Protein AF-A0A8T5NJ94-F1 (afdb_monomer)

Sequence (131 aa):
MTVERVNNESFRINLYLLNFALLFTHEIDSAFWKEWELFGIPGGIQVFLVLNFLLLLVALIGFRQVLLGEKYGTAFSLMLAASGVFAFSIHSYFILNGRTEFTQPASLALLVIILIVSLVQGFVALSKKYS

Structure (mmCIF, N/CA/C/O backbone):
data_AF-A0A8T5NJ94-F1
#
_entry.id   AF-A0A8T5NJ94-F1
#
loop_
_atom_site.group_PDB
_atom_site.id
_atom_site.type_symbol
_atom_site.label_atom_id
_atom_sit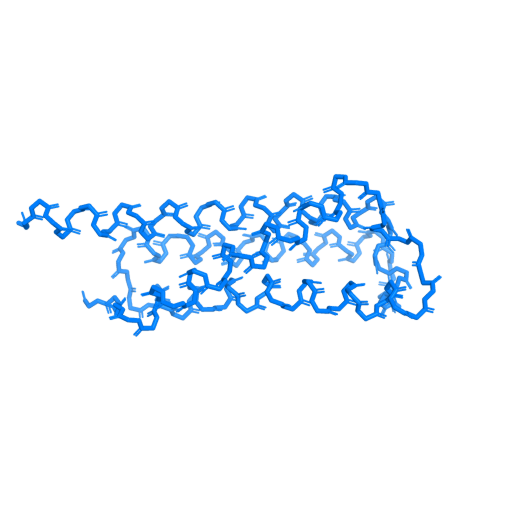e.label_alt_id
_atom_site.label_comp_id
_atom_site.label_asym_id
_atom_site.label_entity_id
_atom_site.label_seq_id
_atom_site.pdbx_PDB_ins_code
_atom_site.Cartn_x
_atom_site.Cartn_y
_atom_site.Cartn_z
_atom_site.occupancy
_atom_site.B_iso_or_equiv
_atom_site.auth_seq_id
_atom_site.auth_comp_id
_atom_site.auth_asym_id
_atom_site.auth_atom_id
_atom_site.pdbx_PDB_model_num
ATOM 1 N N . MET A 1 1 ? -19.302 7.348 24.439 1.00 61.34 1 MET A N 1
ATOM 2 C CA . MET A 1 1 ? -18.000 6.855 23.931 1.00 61.34 1 MET A CA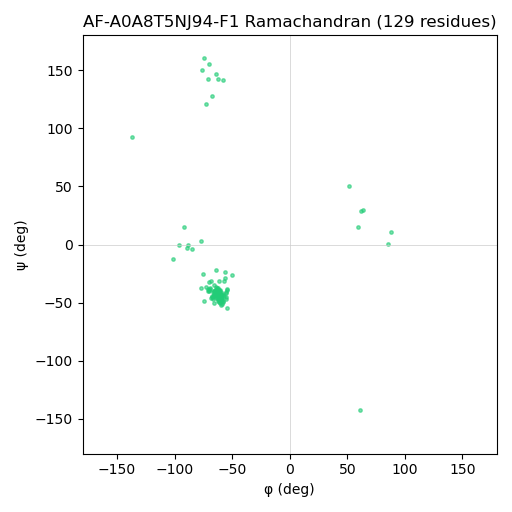 1
ATOM 3 C C . MET A 1 1 ? -16.909 7.723 24.553 1.00 61.34 1 MET A C 1
ATOM 5 O O . MET A 1 1 ? -17.141 8.920 24.654 1.00 61.34 1 MET A O 1
ATOM 9 N N . THR A 1 2 ? -15.802 7.172 25.059 1.00 81.00 2 THR A N 1
ATOM 10 C CA . THR A 1 2 ? -14.737 7.975 25.705 1.00 81.00 2 THR A CA 1
ATOM 11 C C . THR A 1 2 ? -13.885 8.697 24.653 1.00 81.00 2 THR A C 1
ATOM 13 O O . THR A 1 2 ? -13.718 8.182 23.549 1.00 81.00 2 THR A O 1
ATOM 16 N N . VAL A 1 3 ? -13.317 9.864 24.985 1.00 78.50 3 VAL A N 1
ATOM 17 C CA . VAL A 1 3 ? -12.430 10.635 24.080 1.00 78.50 3 VAL A CA 1
ATOM 18 C C . VAL A 1 3 ? -11.258 9.781 23.585 1.00 78.50 3 VAL A C 1
ATOM 20 O O . VAL A 1 3 ? -10.926 9.786 22.404 1.00 78.50 3 VAL A O 1
ATOM 23 N N . GLU A 1 4 ? -10.681 8.970 24.469 1.00 76.06 4 GLU A N 1
ATOM 24 C CA . GLU A 1 4 ? -9.600 8.045 24.130 1.00 76.06 4 GLU A CA 1
ATOM 25 C C . GLU A 1 4 ? -10.021 7.003 23.080 1.00 76.06 4 GLU A C 1
ATOM 27 O O . GLU A 1 4 ? -9.257 6.686 22.166 1.00 76.06 4 GLU A O 1
ATOM 32 N N . ARG A 1 5 ? -11.253 6.485 23.166 1.00 76.06 5 ARG A N 1
ATOM 33 C CA . ARG A 1 5 ? -11.781 5.538 22.178 1.00 76.06 5 ARG A CA 1
ATOM 34 C C . ARG A 1 5 ? -11.951 6.200 20.811 1.00 76.06 5 ARG A C 1
ATOM 36 O O . ARG A 1 5 ? -11.514 5.617 19.825 1.00 76.06 5 ARG A O 1
ATOM 43 N N . VAL A 1 6 ? -12.496 7.416 20.770 1.00 76.00 6 VAL A N 1
ATOM 44 C CA . VAL A 1 6 ? -12.654 8.192 19.527 1.00 76.00 6 VAL A CA 1
ATOM 45 C C . VAL A 1 6 ? -11.294 8.456 18.874 1.00 76.00 6 VAL A C 1
ATOM 47 O O . VAL A 1 6 ? -11.118 8.189 17.690 1.00 76.00 6 VAL A O 1
ATOM 50 N N . ASN A 1 7 ? -10.293 8.878 19.651 1.00 82.94 7 ASN A N 1
ATOM 51 C CA . ASN A 1 7 ? -8.938 9.109 19.137 1.00 82.94 7 ASN A CA 1
ATOM 52 C C . ASN A 1 7 ? -8.311 7.827 18.560 1.00 82.94 7 ASN A C 1
ATOM 54 O O . ASN A 1 7 ? -7.681 7.858 17.504 1.00 82.94 7 ASN A O 1
ATOM 58 N N . ASN A 1 8 ? -8.521 6.686 19.222 1.00 85.31 8 ASN A N 1
ATOM 59 C CA . ASN A 1 8 ? -8.033 5.383 18.766 1.00 85.31 8 ASN A CA 1
ATOM 60 C C . ASN A 1 8 ? -8.731 4.875 17.490 1.00 85.31 8 ASN A C 1
ATOM 62 O O . ASN A 1 8 ? -8.129 4.123 16.720 1.00 85.31 8 ASN A O 1
ATOM 66 N N . GLU A 1 9 ? -10.005 5.205 17.282 1.00 87.88 9 GLU A N 1
ATOM 67 C CA . GLU A 1 9 ? -10.749 4.864 16.062 1.00 87.88 9 GLU A CA 1
ATOM 68 C C . GLU A 1 9 ? -10.303 5.751 14.893 1.00 87.88 9 GLU A C 1
ATOM 70 O O . GLU A 1 9 ? -9.887 5.226 13.860 1.00 87.88 9 GLU A O 1
ATOM 75 N N . SER A 1 10 ? -10.241 7.070 15.098 1.00 92.44 10 SER A N 1
ATOM 76 C CA . SER A 1 10 ? -9.720 8.022 1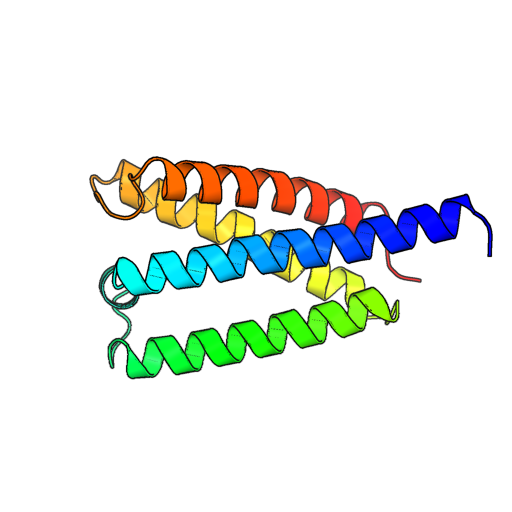4.107 1.00 92.44 10 SER A CA 1
ATOM 77 C C . SER A 1 10 ? -8.302 7.672 13.658 1.00 92.44 10 SER A C 1
ATOM 79 O O . SER A 1 10 ? -7.998 7.711 12.468 1.00 92.44 10 SER A O 1
ATOM 81 N N . PHE A 1 11 ? -7.435 7.266 14.590 1.00 95.12 11 PHE A N 1
ATOM 82 C CA . PHE A 1 11 ? -6.076 6.845 14.261 1.00 95.12 11 PHE A CA 1
ATOM 83 C C . PHE A 1 11 ? -6.047 5.627 13.327 1.00 95.12 11 PHE A C 1
ATOM 85 O O . PHE A 1 11 ? -5.314 5.633 12.343 1.00 95.12 11 PHE A O 1
ATOM 92 N N . ARG A 1 12 ? -6.871 4.603 13.586 1.00 94.56 12 ARG A N 1
ATOM 93 C CA . ARG A 1 12 ? -6.957 3.396 12.743 1.00 94.56 12 ARG A CA 1
ATOM 94 C C . ARG A 1 12 ? -7.455 3.707 11.335 1.00 94.56 12 ARG A C 1
ATOM 96 O O . ARG A 1 12 ? -6.884 3.214 10.366 1.00 94.56 12 ARG A O 1
ATOM 103 N N . ILE A 1 13 ? -8.483 4.546 11.236 1.00 97.12 13 ILE A N 1
ATOM 104 C CA . ILE A 1 13 ? -9.054 4.986 9.960 1.00 97.12 13 ILE A CA 1
ATOM 105 C C . ILE A 1 13 ? -8.004 5.745 9.145 1.00 97.12 13 ILE A C 1
ATOM 107 O O . ILE A 1 13 ? -7.764 5.411 7.985 1.00 97.12 13 ILE A O 1
ATOM 111 N N . ASN A 1 14 ? -7.335 6.719 9.764 1.00 98.00 14 ASN A N 1
ATOM 112 C CA . ASN A 1 14 ? -6.311 7.524 9.100 1.00 98.00 14 ASN A CA 1
ATOM 113 C C . ASN A 1 14 ? -5.103 6.683 8.681 1.00 98.00 14 ASN A C 1
ATOM 115 O O . ASN A 1 14 ? -4.547 6.906 7.610 1.00 98.00 14 ASN A O 1
ATOM 119 N N . LEU A 1 15 ? -4.718 5.700 9.496 1.00 98.06 15 LEU A N 1
ATOM 120 C CA . LEU A 1 15 ? -3.621 4.797 9.178 1.00 98.06 15 LEU A CA 1
ATOM 121 C C . LEU A 1 15 ? -3.948 3.915 7.967 1.00 98.06 15 LEU A C 1
ATOM 123 O O . LEU A 1 15 ? -3.124 3.814 7.062 1.00 98.06 15 LEU A O 1
ATOM 127 N N . TYR A 1 16 ? -5.164 3.358 7.911 1.00 98.56 16 TYR A N 1
ATOM 128 C CA . TYR A 1 16 ? -5.638 2.610 6.744 1.00 98.56 16 TYR A CA 1
ATOM 129 C C . TYR A 1 16 ? -5.645 3.483 5.489 1.00 98.56 16 TYR A C 1
ATOM 131 O O . TYR A 1 16 ? -5.151 3.067 4.444 1.00 98.56 16 TYR A O 1
ATOM 139 N N . LEU A 1 17 ? -6.184 4.702 5.594 1.00 98.50 17 LEU A N 1
ATOM 140 C CA . LEU A 1 17 ? -6.267 5.638 4.475 1.00 98.50 17 LEU A CA 1
ATOM 141 C C . LEU A 1 17 ? -4.876 6.028 3.955 1.00 98.50 17 LEU A C 1
ATOM 143 O O . LEU A 1 17 ? -4.659 6.028 2.746 1.00 98.50 17 LEU A O 1
ATOM 147 N N . LEU A 1 18 ? -3.932 6.312 4.858 1.00 98.81 18 LEU A N 1
ATOM 148 C CA . LEU A 1 18 ? -2.547 6.617 4.506 1.00 98.81 18 LEU A CA 1
ATOM 149 C C . LEU A 1 18 ? -1.879 5.431 3.805 1.00 98.81 18 LEU A C 1
ATOM 151 O O . LEU A 1 18 ? -1.281 5.610 2.748 1.00 98.81 18 LEU A O 1
ATOM 155 N N . ASN A 1 19 ? -1.996 4.225 4.367 1.00 98.81 19 ASN A N 1
ATOM 156 C CA . ASN A 1 19 ? -1.383 3.037 3.777 1.00 98.81 19 ASN A CA 1
ATOM 157 C C . ASN A 1 19 ? -1.968 2.728 2.394 1.00 98.81 19 ASN A C 1
ATOM 159 O O . ASN A 1 19 ? -1.239 2.443 1.450 1.00 98.81 19 ASN A O 1
ATOM 163 N N . PHE A 1 20 ? -3.288 2.855 2.259 1.00 98.75 20 PHE A N 1
ATOM 164 C CA . PHE A 1 20 ? -3.974 2.703 0.985 1.00 98.75 20 PHE A CA 1
ATOM 165 C C . PHE A 1 20 ? -3.481 3.724 -0.050 1.00 98.75 20 PHE A C 1
ATOM 167 O O . PHE A 1 20 ? -3.156 3.335 -1.168 1.00 98.75 20 PHE A O 1
ATOM 174 N N . ALA A 1 21 ? -3.357 5.003 0.317 1.00 98.81 21 ALA A N 1
ATOM 175 C CA . ALA A 1 21 ? -2.847 6.035 -0.584 1.00 98.81 21 ALA A CA 1
ATOM 176 C C . ALA A 1 21 ? -1.400 5.763 -1.030 1.00 98.81 21 ALA A C 1
ATOM 178 O O . ALA A 1 21 ? -1.074 5.951 -2.201 1.00 98.81 21 ALA A O 1
ATOM 179 N N . LEU A 1 22 ? -0.543 5.291 -0.121 1.00 98.88 22 LEU A N 1
ATOM 180 C CA . LEU A 1 22 ? 0.841 4.928 -0.431 1.00 98.88 22 LEU A CA 1
ATOM 181 C C . LEU A 1 22 ? 0.914 3.734 -1.388 1.00 98.88 22 LEU A C 1
ATOM 183 O O . LEU A 1 22 ? 1.578 3.824 -2.416 1.00 98.88 22 LEU A O 1
ATOM 187 N N . LEU A 1 23 ? 0.194 2.650 -1.087 1.00 98.75 23 LEU A N 1
ATOM 188 C CA . LEU A 1 23 ? 0.118 1.468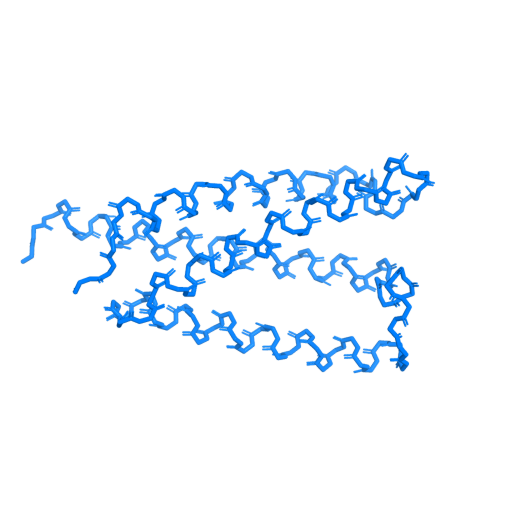 -1.949 1.00 98.75 23 LEU A CA 1
ATOM 189 C C . LEU A 1 23 ? -0.434 1.810 -3.332 1.00 98.75 23 LEU A C 1
ATOM 191 O O . LEU A 1 23 ? 0.126 1.391 -4.334 1.00 98.75 23 LEU A O 1
ATOM 195 N N . PHE A 1 24 ? -1.480 2.630 -3.409 1.00 98.31 24 PHE A N 1
ATOM 196 C CA . PHE A 1 24 ? -2.032 3.020 -4.702 1.00 98.31 24 PHE A CA 1
ATOM 197 C C . PHE A 1 24 ? -1.100 3.964 -5.478 1.00 98.31 24 PHE A C 1
ATOM 199 O O . PHE A 1 24 ? -1.020 3.889 -6.698 1.00 98.31 24 PHE A O 1
ATOM 206 N N . THR A 1 25 ? -0.338 4.816 -4.785 1.00 98.75 25 THR A N 1
ATOM 207 C CA . THR A 1 25 ? 0.743 5.594 -5.416 1.00 98.75 25 THR A CA 1
ATOM 208 C C . THR A 1 25 ? 1.830 4.672 -5.965 1.00 98.75 25 THR A C 1
ATOM 210 O O . THR A 1 25 ? 2.367 4.929 -7.040 1.00 98.75 25 THR A O 1
ATOM 213 N N . HIS A 1 26 ? 2.130 3.580 -5.263 1.00 98.56 26 HIS A N 1
ATOM 214 C CA . HIS A 1 26 ? 3.067 2.574 -5.742 1.00 98.56 26 HIS A CA 1
ATOM 215 C C . HIS A 1 26 ? 2.542 1.857 -6.987 1.00 98.56 26 HIS A C 1
ATOM 217 O O . HIS A 1 26 ? 3.304 1.741 -7.931 1.00 98.56 26 HIS A O 1
ATOM 223 N N . GLU A 1 27 ? 1.254 1.520 -7.075 1.00 98.38 27 GLU A N 1
ATOM 224 C CA . GLU A 1 27 ? 0.672 0.947 -8.302 1.00 98.38 27 GLU A CA 1
ATOM 225 C C . GLU A 1 27 ? 0.760 1.894 -9.518 1.00 98.38 27 GLU A C 1
ATOM 227 O O . GLU A 1 27 ? 0.913 1.449 -10.658 1.00 98.38 27 GLU A O 1
ATOM 232 N N . ILE A 1 28 ? 0.716 3.217 -9.296 1.00 98.38 28 ILE A N 1
ATOM 233 C CA . ILE A 1 28 ? 0.975 4.212 -1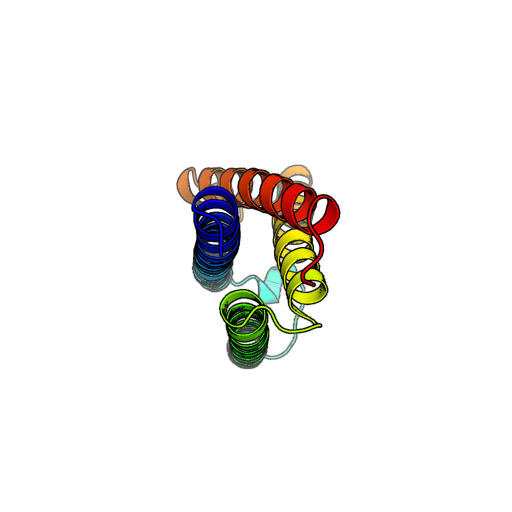0.355 1.00 98.38 28 ILE A CA 1
ATOM 234 C C . ILE A 1 28 ? 2.438 4.126 -10.825 1.00 98.38 28 ILE A C 1
ATOM 236 O O . ILE A 1 28 ? 2.698 4.143 -12.029 1.00 98.38 28 ILE A O 1
ATOM 240 N N . ASP A 1 29 ? 3.389 4.005 -9.895 1.00 98.19 29 ASP A N 1
ATOM 241 C CA . ASP A 1 29 ? 4.811 3.787 -10.202 1.00 98.19 29 ASP A CA 1
ATOM 242 C C . ASP A 1 29 ? 5.031 2.424 -10.895 1.00 98.19 29 ASP A C 1
ATOM 244 O O . ASP A 1 29 ? 5.746 2.327 -11.891 1.00 98.19 29 ASP A O 1
ATOM 248 N N . SER A 1 30 ? 4.325 1.378 -10.462 1.00 98.00 30 SER A N 1
ATOM 249 C CA . SER A 1 30 ? 4.342 0.044 -11.070 1.00 98.00 30 SER A CA 1
ATOM 250 C C . SER A 1 30 ? 3.839 0.054 -12.509 1.00 98.00 30 SER A C 1
ATOM 252 O O . SER A 1 30 ? 4.414 -0.610 -13.376 1.00 98.00 30 SER A O 1
ATOM 254 N N . ALA A 1 31 ? 2.822 0.864 -12.814 1.00 97.81 31 ALA A N 1
ATOM 255 C CA . ALA A 1 31 ? 2.374 1.061 -14.187 1.00 97.81 31 ALA A CA 1
ATOM 256 C C . ALA A 1 31 ? 3.454 1.726 -15.062 1.00 97.81 31 ALA A C 1
ATOM 258 O O . ALA A 1 31 ? 3.635 1.323 -16.214 1.00 97.81 31 ALA A O 1
ATOM 259 N N . PHE A 1 32 ? 4.194 2.707 -14.526 1.00 97.50 32 PHE A N 1
ATOM 260 C CA . PHE A 1 32 ? 5.323 3.335 -15.224 1.00 97.50 32 PHE A CA 1
ATOM 261 C C . PHE A 1 32 ? 6.443 2.325 -15.516 1.00 97.50 32 PHE A C 1
ATOM 263 O O . PHE A 1 32 ? 6.934 2.264 -16.645 1.00 97.50 32 PHE A O 1
ATOM 270 N N . TRP A 1 33 ? 6.790 1.483 -14.538 1.00 97.69 33 TRP A N 1
ATOM 271 C CA . TRP A 1 33 ? 7.799 0.424 -14.680 1.00 97.69 33 TRP A CA 1
ATOM 272 C C . TRP A 1 33 ? 7.322 -0.817 -15.434 1.00 97.69 33 TRP A C 1
ATOM 274 O O . TRP A 1 33 ? 8.089 -1.766 -15.582 1.00 97.69 33 TRP A O 1
ATOM 284 N N . LYS A 1 34 ? 6.082 -0.816 -15.936 1.00 97.62 34 LYS A N 1
ATOM 285 C CA . LYS A 1 34 ? 5.473 -1.954 -16.629 1.00 97.62 34 LYS A CA 1
ATOM 286 C C . LYS A 1 34 ? 5.584 -3.242 -15.826 1.00 97.62 34 LYS A C 1
ATOM 288 O O . LYS A 1 34 ? 6.012 -4.274 -16.331 1.00 97.62 34 LYS A O 1
ATOM 293 N N . GLU A 1 35 ? 5.191 -3.189 -14.563 1.00 97.12 35 GLU A N 1
ATOM 294 C CA . GLU A 1 35 ? 5.378 -4.281 -13.609 1.00 97.12 35 GLU A CA 1
ATOM 295 C C . GLU A 1 35 ? 4.761 -5.622 -14.061 1.00 97.12 35 GLU A C 1
ATOM 297 O O . GLU A 1 35 ? 5.244 -6.698 -13.708 1.00 97.12 35 GLU A O 1
ATOM 302 N N . TRP A 1 36 ? 3.761 -5.587 -14.947 1.00 97.44 36 TRP A N 1
ATOM 303 C CA . TRP A 1 36 ? 3.257 -6.786 -15.619 1.00 97.44 36 TRP A CA 1
ATOM 304 C C . TRP A 1 36 ? 4.340 -7.551 -16.403 1.00 97.44 36 TRP A C 1
ATOM 306 O O . TRP A 1 36 ? 4.266 -8.772 -16.484 1.00 97.44 36 TRP A O 1
ATOM 316 N N . GLU A 1 37 ? 5.356 -6.884 -16.955 1.00 96.38 37 GLU A N 1
ATOM 317 C CA . GLU A 1 37 ? 6.504 -7.523 -17.615 1.00 96.38 37 GLU A CA 1
ATOM 318 C C . GLU A 1 37 ? 7.437 -8.174 -16.584 1.00 96.38 37 GLU A C 1
ATOM 320 O O . GLU A 1 37 ? 7.929 -9.277 -16.820 1.00 96.38 37 GLU A O 1
ATOM 325 N N . LEU A 1 38 ? 7.611 -7.549 -15.412 1.00 92.75 38 LEU A N 1
ATOM 326 C CA . LEU A 1 38 ? 8.408 -8.096 -14.304 1.00 92.75 38 LEU A CA 1
ATOM 327 C C . LEU A 1 38 ? 7.800 -9.380 -13.735 1.00 92.75 38 LEU A C 1
ATOM 329 O O . LEU A 1 38 ? 8.524 -10.334 -13.451 1.00 92.75 38 LEU A O 1
ATOM 333 N N . PHE A 1 39 ? 6.474 -9.416 -13.601 1.00 92.88 39 PHE A N 1
ATOM 334 C CA . PHE A 1 39 ? 5.735 -10.581 -13.111 1.00 92.88 39 PHE A CA 1
ATOM 335 C C . PHE A 1 39 ? 5.321 -11.569 -14.210 1.00 92.88 39 PHE A C 1
ATOM 337 O O . PHE A 1 39 ? 4.742 -12.610 -13.903 1.00 92.88 39 PHE A O 1
ATOM 344 N N . GLY A 1 40 ? 5.596 -11.270 -15.483 1.00 94.62 40 GLY A N 1
ATOM 345 C CA . GLY A 1 40 ? 5.191 -12.119 -16.606 1.00 94.62 40 GLY A CA 1
ATOM 346 C C . GLY A 1 40 ? 3.670 -12.253 -16.762 1.00 94.62 40 GLY A C 1
ATOM 347 O O . GLY A 1 40 ? 3.184 -13.289 -17.217 1.00 94.62 40 GLY A O 1
ATOM 348 N N . ILE A 1 41 ? 2.908 -11.228 -16.372 1.00 95.31 41 ILE A N 1
ATOM 349 C CA . ILE A 1 41 ? 1.447 -11.205 -16.483 1.00 95.31 41 ILE A CA 1
ATOM 350 C C . ILE A 1 41 ? 1.068 -11.026 -17.966 1.00 95.31 41 ILE A C 1
ATOM 352 O O . ILE A 1 41 ? 1.443 -10.023 -18.586 1.00 95.31 41 ILE A O 1
ATOM 356 N N . PRO A 1 42 ? 0.312 -11.964 -18.570 1.00 95.69 42 PRO A N 1
ATOM 357 C CA . PRO A 1 42 ? -0.086 -11.858 -19.969 1.00 95.69 42 PRO A CA 1
ATOM 358 C C . PRO A 1 42 ? -1.116 -10.739 -20.175 1.00 95.69 42 PRO A C 1
ATOM 360 O O . PRO A 1 42 ? -1.869 -10.386 -19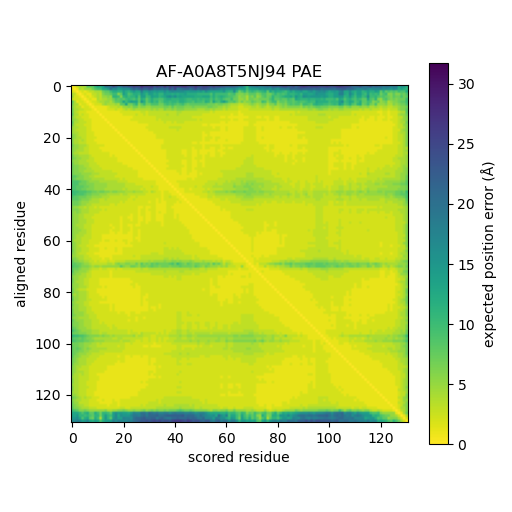.272 1.00 95.69 42 PRO A O 1
ATOM 363 N N . GLY A 1 43 ? -1.187 -10.201 -21.395 1.00 96.31 43 GLY A N 1
ATOM 364 C CA . GLY A 1 43 ? -2.169 -9.170 -21.763 1.00 96.31 43 GLY A CA 1
ATOM 365 C C . GLY A 1 43 ? -1.753 -7.728 -21.444 1.00 96.31 43 GLY A C 1
ATOM 366 O O . GLY A 1 43 ? -2.493 -6.797 -21.767 1.00 96.31 43 GLY A O 1
ATOM 367 N N . GLY A 1 44 ? -0.561 -7.530 -20.873 1.00 96.69 44 GLY A N 1
ATOM 368 C CA . GLY A 1 44 ? 0.052 -6.216 -20.696 1.00 96.69 44 GLY A CA 1
ATOM 369 C C . GLY A 1 44 ? -0.778 -5.269 -19.828 1.00 96.69 44 GLY A C 1
ATOM 370 O O . GLY A 1 44 ? -1.444 -5.688 -18.879 1.00 96.69 44 GLY A O 1
ATOM 371 N N . ILE A 1 45 ? -0.788 -3.986 -20.201 1.00 97.00 45 ILE A N 1
ATOM 372 C CA . ILE A 1 45 ? -1.511 -2.938 -19.468 1.00 97.00 45 ILE A CA 1
ATOM 373 C C . ILE A 1 45 ? -3.014 -3.228 -19.305 1.00 97.00 45 ILE A C 1
ATOM 375 O O . ILE A 1 45 ? -3.597 -2.833 -18.304 1.00 97.00 45 ILE A O 1
ATOM 379 N N . GLN A 1 46 ? -3.649 -3.958 -20.229 1.00 97.88 46 GLN A N 1
ATOM 380 C CA . GLN A 1 46 ? -5.095 -4.211 -20.167 1.00 97.88 46 GLN A CA 1
ATOM 381 C C . GLN A 1 46 ? -5.472 -5.093 -18.976 1.00 97.88 46 GLN A C 1
ATOM 383 O O . GLN A 1 46 ? -6.396 -4.776 -18.229 1.00 97.88 46 GLN A O 1
ATOM 388 N N . VAL A 1 47 ? -4.732 -6.185 -18.773 1.00 97.75 47 VAL A N 1
ATOM 389 C CA . VAL A 1 47 ? -4.934 -7.064 -17.614 1.00 97.75 47 VAL A CA 1
ATOM 390 C C . VAL A 1 47 ? -4.472 -6.364 -16.340 1.00 97.75 47 VAL A C 1
ATOM 392 O O . VAL A 1 47 ? -5.173 -6.427 -15.333 1.00 97.75 47 VAL A O 1
ATOM 395 N N . PHE A 1 48 ? -3.354 -5.632 -16.398 1.00 97.69 48 PHE A N 1
ATOM 396 C CA . PHE A 1 48 ? -2.847 -4.870 -15.257 1.00 97.69 48 PHE A CA 1
ATOM 397 C C . PHE A 1 48 ? -3.872 -3.850 -14.738 1.00 97.69 48 PHE A C 1
ATOM 399 O O . PHE A 1 48 ? -4.106 -3.791 -13.535 1.00 97.69 48 PHE A O 1
ATOM 406 N N . LEU A 1 49 ? -4.556 -3.119 -15.629 1.00 98.19 49 LEU A N 1
ATOM 407 C CA . LEU A 1 49 ? -5.625 -2.179 -15.272 1.00 98.19 49 LEU A CA 1
ATOM 408 C C . LEU A 1 49 ? -6.807 -2.865 -14.584 1.00 98.19 49 LEU A C 1
ATOM 410 O O . LEU A 1 49 ? -7.306 -2.358 -13.582 1.00 98.19 49 LEU A O 1
ATOM 414 N N . VAL A 1 50 ? -7.257 -4.014 -15.099 1.00 98.44 50 VAL A N 1
ATOM 415 C CA . VAL A 1 50 ? -8.365 -4.766 -14.487 1.00 98.44 50 VAL A CA 1
ATOM 416 C C . VAL A 1 50 ? -7.975 -5.251 -13.092 1.00 98.44 50 VAL A C 1
ATOM 418 O O . VAL A 1 50 ? -8.749 -5.074 -12.153 1.00 98.44 50 VAL A O 1
ATOM 421 N N . LEU A 1 51 ? -6.774 -5.815 -12.933 1.00 97.81 51 LEU A N 1
ATOM 422 C CA . LEU A 1 51 ? -6.271 -6.257 -11.630 1.00 97.81 51 LEU A CA 1
ATOM 423 C C . LEU A 1 51 ? -6.185 -5.088 -10.644 1.00 97.81 51 LEU A C 1
ATOM 425 O O . LEU A 1 51 ? -6.714 -5.187 -9.539 1.00 97.81 51 LEU A O 1
ATOM 429 N N . ASN A 1 52 ? -5.613 -3.961 -11.067 1.00 98.00 52 ASN A N 1
ATOM 430 C CA . ASN A 1 52 ? -5.499 -2.766 -10.239 1.00 98.00 52 ASN A CA 1
ATOM 431 C C . ASN A 1 52 ? -6.857 -2.175 -9.847 1.00 98.00 52 ASN A C 1
ATOM 433 O O . ASN A 1 52 ? -7.061 -1.776 -8.701 1.00 98.00 52 ASN A O 1
ATOM 437 N N . PHE A 1 53 ? -7.828 -2.184 -10.759 1.00 98.44 53 PHE A N 1
ATOM 438 C CA . PHE A 1 53 ? -9.194 -1.776 -10.449 1.00 98.44 53 PHE A CA 1
ATOM 439 C C . PHE A 1 53 ? -9.849 -2.692 -9.403 1.00 98.44 53 PHE A C 1
ATOM 441 O O . PHE A 1 53 ? -10.507 -2.210 -8.479 1.00 98.44 53 PHE A O 1
ATOM 448 N N . LEU A 1 54 ? -9.645 -4.009 -9.496 1.00 98.38 54 LEU A N 1
ATOM 449 C CA . LEU A 1 54 ? -10.147 -4.953 -8.496 1.00 98.38 54 LEU A CA 1
ATOM 450 C C . LEU A 1 54 ? -9.465 -4.760 -7.134 1.00 98.38 54 LEU A C 1
ATOM 452 O O . LEU A 1 54 ? -10.153 -4.746 -6.113 1.00 98.38 54 LEU A O 1
ATOM 456 N N . LEU A 1 55 ? -8.144 -4.554 -7.106 1.00 97.88 55 LEU A N 1
ATOM 457 C CA . LEU A 1 55 ? -7.397 -4.240 -5.882 1.00 97.88 55 LEU A CA 1
ATOM 458 C C . LEU A 1 55 ? -7.904 -2.945 -5.235 1.00 97.88 55 LEU A C 1
ATOM 460 O O . LEU A 1 55 ? -8.151 -2.919 -4.027 1.00 97.88 55 LEU A O 1
ATOM 464 N N . LEU A 1 56 ? -8.149 -1.908 -6.040 1.00 98.06 56 LEU A N 1
ATOM 465 C CA . LEU A 1 56 ? -8.742 -0.646 -5.601 1.00 98.06 56 LEU A CA 1
ATOM 466 C C . LEU A 1 56 ? -10.114 -0.864 -4.948 1.00 98.06 56 LEU A C 1
ATOM 468 O O . LEU A 1 56 ? -10.355 -0.380 -3.841 1.00 98.06 56 LE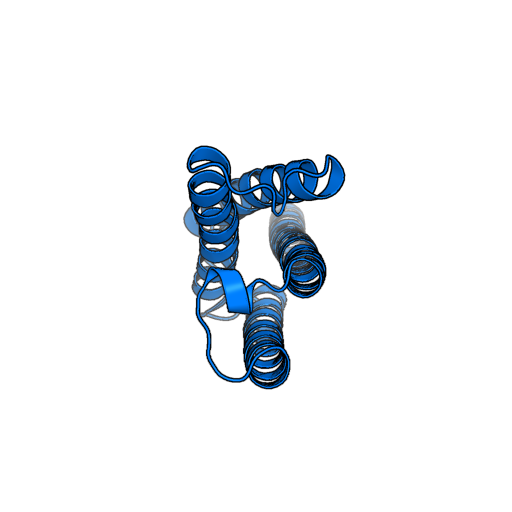U A O 1
ATOM 472 N N . LEU A 1 57 ? -11.007 -1.621 -5.593 1.00 98.38 57 LEU A N 1
ATOM 473 C CA . LEU A 1 57 ? -12.323 -1.937 -5.031 1.00 98.38 57 LEU A CA 1
ATOM 474 C C . LEU A 1 57 ? -12.214 -2.685 -3.699 1.00 98.38 57 LEU A C 1
ATOM 476 O O . LEU A 1 57 ? -12.887 -2.323 -2.734 1.00 98.38 57 LEU A O 1
ATOM 480 N N . VAL A 1 58 ? -11.354 -3.702 -3.623 1.00 98.31 58 VAL A N 1
ATOM 481 C CA . VAL A 1 58 ? -11.127 -4.478 -2.397 1.00 98.31 58 VAL A CA 1
ATOM 482 C C . VAL A 1 58 ? -10.605 -3.581 -1.270 1.00 98.31 58 VAL A C 1
ATOM 484 O O . VAL A 1 58 ? -11.104 -3.658 -0.143 1.00 98.31 58 VAL A O 1
ATOM 487 N N . ALA A 1 59 ? -9.654 -2.691 -1.561 1.00 98.19 59 ALA A N 1
ATOM 488 C CA . ALA A 1 59 ? -9.109 -1.758 -0.582 1.00 98.19 59 ALA A CA 1
ATOM 489 C C . ALA A 1 59 ? -10.166 -0.759 -0.081 1.00 98.19 59 ALA A C 1
ATOM 491 O O . ALA A 1 59 ? -10.234 -0.511 1.126 1.00 98.19 59 ALA A O 1
ATOM 492 N N . LEU A 1 60 ? -11.029 -0.243 -0.966 1.00 98.50 60 LEU A N 1
ATOM 493 C CA . LEU A 1 60 ? -12.126 0.669 -0.614 1.00 98.50 60 LEU A CA 1
ATOM 494 C C . LEU A 1 60 ? -13.235 -0.019 0.193 1.00 98.50 60 LEU A C 1
ATOM 496 O O . LEU A 1 60 ? -13.761 0.569 1.140 1.00 98.50 60 LEU A O 1
ATOM 500 N N . ILE A 1 61 ? -13.562 -1.276 -0.122 1.00 98.44 61 ILE A N 1
ATOM 501 C CA . ILE A 1 61 ? -14.457 -2.090 0.711 1.00 98.44 61 ILE A CA 1
ATOM 502 C C . ILE A 1 61 ? -13.852 -2.231 2.107 1.00 98.44 61 ILE A C 1
ATOM 504 O O . ILE A 1 61 ? -14.532 -1.976 3.098 1.00 98.44 61 ILE A O 1
ATOM 508 N N . GLY A 1 62 ? -12.561 -2.554 2.202 1.00 97.75 62 GLY A N 1
ATOM 509 C CA . GLY A 1 62 ? -11.869 -2.632 3.484 1.00 97.75 62 GLY A CA 1
ATOM 510 C C . GLY A 1 62 ? -11.856 -1.316 4.256 1.00 97.75 62 GLY A C 1
ATOM 511 O O . GLY A 1 62 ? -12.104 -1.321 5.462 1.00 97.75 62 GLY A O 1
ATOM 512 N N . PHE A 1 63 ? -11.675 -0.186 3.567 1.00 98.19 63 PHE A N 1
ATOM 513 C CA . PHE A 1 63 ? -11.782 1.139 4.172 1.00 98.19 63 PHE A CA 1
ATOM 514 C C . PHE A 1 63 ? -13.167 1.358 4.784 1.00 98.19 63 PHE A C 1
ATOM 516 O O . PHE A 1 63 ? -13.262 1.755 5.943 1.00 98.19 63 PHE A O 1
ATOM 523 N N . ARG A 1 64 ? -14.243 1.021 4.058 1.00 97.94 64 ARG A N 1
ATOM 524 C CA . ARG A 1 64 ? -15.614 1.066 4.590 1.00 97.94 64 ARG A CA 1
ATOM 525 C C . ARG A 1 64 ? -15.759 0.193 5.842 1.00 97.94 64 ARG A C 1
ATOM 527 O O . ARG A 1 64 ? -16.350 0.650 6.818 1.00 97.94 64 ARG A O 1
ATOM 534 N N . GLN A 1 65 ? -15.208 -1.025 5.845 1.00 97.06 65 GLN A N 1
ATOM 535 C CA . GLN A 1 65 ? -15.259 -1.906 7.021 1.00 97.06 65 GLN A CA 1
ATOM 536 C C . GLN A 1 65 ? -14.570 -1.279 8.240 1.00 97.06 65 GLN A C 1
ATOM 538 O O . GLN A 1 65 ? -15.092 -1.370 9.348 1.00 97.06 65 GLN A O 1
ATOM 543 N N . VAL A 1 66 ? -13.407 -0.653 8.041 1.00 95.88 66 VAL A N 1
ATOM 544 C CA . VAL A 1 66 ? -12.645 0.025 9.101 1.00 95.88 66 VAL A CA 1
ATOM 545 C C . VAL A 1 66 ? -13.378 1.268 9.602 1.00 95.88 66 VAL A C 1
ATOM 547 O O . VAL A 1 66 ? -13.515 1.447 10.810 1.00 95.88 66 VAL A O 1
ATOM 550 N N . LEU A 1 67 ? -13.891 2.089 8.685 1.00 95.75 67 LEU A N 1
ATOM 551 C CA . LEU A 1 67 ? -14.614 3.326 8.979 1.00 95.75 67 LEU A CA 1
ATOM 552 C C . LEU A 1 67 ? -15.882 3.080 9.802 1.00 95.75 67 LEU A C 1
ATOM 554 O O . LEU A 1 67 ? -16.172 3.832 10.727 1.00 95.75 67 LEU A O 1
ATOM 558 N N . LEU A 1 68 ? -16.630 2.026 9.473 1.00 94.44 68 LEU A N 1
ATOM 559 C CA . LEU A 1 68 ? -17.877 1.673 10.153 1.00 94.44 68 LEU A CA 1
ATOM 560 C C . LEU A 1 68 ? -17.669 0.761 11.372 1.00 94.44 68 LEU A C 1
ATOM 562 O O . LEU A 1 68 ? -18.642 0.381 12.018 1.00 94.44 68 LEU A O 1
ATOM 566 N N . GLY A 1 69 ? -16.422 0.386 11.680 1.00 90.88 69 GLY A N 1
ATOM 567 C CA . GLY A 1 69 ? -16.110 -0.536 12.774 1.00 90.88 69 GLY A CA 1
ATOM 568 C C . GLY A 1 69 ? -16.718 -1.932 12.593 1.00 90.88 69 GLY A C 1
ATOM 569 O O . GLY A 1 69 ? -17.035 -2.599 13.571 1.00 90.88 69 GLY A O 1
ATOM 570 N N . GLU A 1 70 ? -16.916 -2.383 11.352 1.00 91.06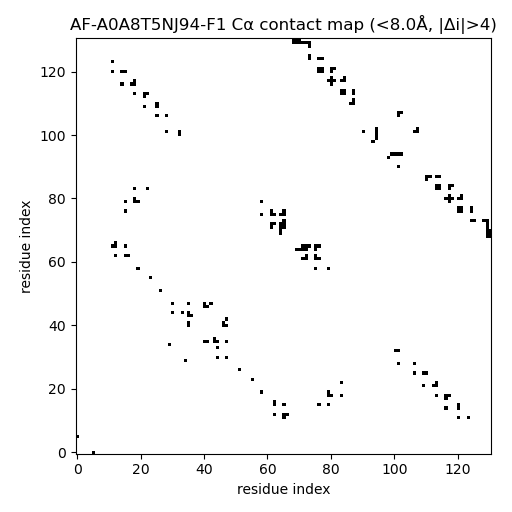 70 GLU A N 1
ATOM 571 C CA . GLU A 1 70 ? -17.576 -3.655 11.062 1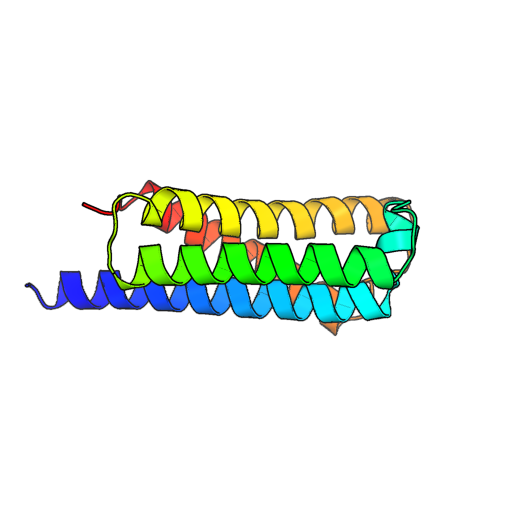.00 91.06 70 GLU A CA 1
ATOM 572 C C . GLU A 1 70 ? -16.669 -4.866 11.357 1.00 91.06 70 GLU A C 1
ATOM 574 O O . GLU A 1 70 ? -15.438 -4.785 11.357 1.00 91.06 70 GLU A O 1
ATOM 579 N N . LYS A 1 71 ? -17.286 -6.046 11.516 1.00 89.12 71 LYS A N 1
ATOM 580 C CA . LYS A 1 71 ? -16.634 -7.311 11.920 1.00 89.12 71 LYS A CA 1
ATOM 581 C C . LYS A 1 71 ? -15.379 -7.705 11.124 1.00 89.12 71 LYS A C 1
ATOM 583 O O . LYS A 1 71 ? -14.530 -8.430 11.636 1.00 89.12 71 LYS A O 1
ATOM 588 N N . TYR A 1 72 ? -15.261 -7.257 9.872 1.00 93.94 72 TYR A N 1
ATOM 589 C CA . TYR A 1 72 ? -14.127 -7.571 8.997 1.00 93.94 72 TYR A CA 1
ATOM 590 C C . TYR A 1 72 ? -13.033 -6.492 8.969 1.00 93.94 72 TYR A C 1
ATOM 592 O O . TYR A 1 72 ? -12.017 -6.699 8.311 1.00 93.94 72 TYR A O 1
ATOM 600 N N . GLY A 1 73 ? -13.172 -5.379 9.700 1.00 95.25 73 GLY A N 1
ATOM 601 C CA . GLY A 1 73 ? -12.193 -4.284 9.693 1.00 95.25 73 GLY A CA 1
ATOM 602 C C . GLY A 1 73 ? -10.765 -4.738 10.023 1.00 95.25 73 GLY A C 1
ATOM 603 O O . GLY A 1 73 ? -9.815 -4.291 9.379 1.00 95.25 73 GLY A O 1
ATOM 604 N N . THR A 1 74 ? -10.594 -5.683 10.965 1.00 95.06 74 THR A N 1
ATOM 605 C CA . THR A 1 74 ? -9.262 -6.209 11.340 1.00 95.06 74 THR A CA 1
ATOM 606 C C . THR A 1 74 ? -8.681 -6.999 10.179 1.00 95.06 74 THR A C 1
ATOM 608 O O . THR A 1 74 ? -7.522 -6.799 9.839 1.00 95.06 74 THR A O 1
ATOM 611 N N . ALA A 1 75 ? -9.483 -7.864 9.554 1.00 96.38 75 ALA A N 1
ATOM 612 C CA . ALA A 1 75 ? -9.031 -8.692 8.442 1.00 96.38 75 ALA A CA 1
ATOM 613 C C . ALA A 1 75 ? -8.566 -7.827 7.264 1.00 96.38 75 ALA A C 1
ATOM 615 O O . ALA A 1 75 ? -7.469 -8.033 6.757 1.00 96.38 75 ALA A O 1
ATOM 616 N N . PHE A 1 76 ? -9.339 -6.803 6.894 1.00 98.00 76 PHE A N 1
ATOM 617 C CA . PHE A 1 76 ? -8.942 -5.869 5.839 1.00 98.00 76 PHE A CA 1
ATOM 618 C C . PHE A 1 76 ? -7.719 -5.029 6.220 1.00 98.00 76 PHE A C 1
ATOM 620 O O . PHE A 1 76 ? -6.833 -4.839 5.392 1.00 98.00 76 PHE A O 1
ATOM 627 N N . SER A 1 77 ? -7.622 -4.573 7.475 1.00 97.75 77 SER A N 1
ATOM 628 C CA . SER A 1 77 ? -6.435 -3.849 7.958 1.00 97.75 77 SER A CA 1
ATOM 629 C C . SER A 1 77 ? -5.172 -4.715 7.876 1.00 97.75 77 SER A C 1
ATOM 631 O O . SER A 1 77 ? -4.120 -4.229 7.466 1.00 97.75 77 SER A O 1
ATOM 633 N N . LEU A 1 78 ? -5.266 -6.000 8.228 1.00 98.19 78 LEU A N 1
ATOM 634 C CA . LEU A 1 78 ? -4.152 -6.943 8.118 1.00 98.19 78 LEU A CA 1
ATOM 635 C C . LEU A 1 78 ? -3.820 -7.276 6.666 1.00 98.19 78 LEU A C 1
ATOM 637 O O . LEU A 1 78 ? -2.647 -7.342 6.326 1.00 98.19 78 LEU A O 1
ATOM 641 N N . MET A 1 79 ? -4.829 -7.446 5.812 1.00 98.44 79 MET A N 1
ATOM 642 C CA . MET A 1 79 ? -4.630 -7.711 4.390 1.00 98.44 79 MET A CA 1
ATOM 643 C C . MET A 1 79 ? -3.891 -6.555 3.708 1.00 98.44 79 MET A C 1
ATOM 645 O O . MET A 1 79 ? -2.890 -6.793 3.046 1.00 98.44 79 MET A O 1
ATOM 649 N N . LEU A 1 80 ? -4.313 -5.306 3.936 1.00 98.62 80 LEU A N 1
ATOM 650 C CA . LEU A 1 80 ? -3.645 -4.135 3.362 1.00 98.62 80 LEU A CA 1
ATOM 651 C C . LEU A 1 80 ? -2.212 -3.965 3.905 1.00 98.62 80 LEU A C 1
ATOM 653 O O . LEU A 1 80 ? -1.297 -3.649 3.152 1.00 98.62 80 LEU A O 1
ATOM 657 N N . ALA A 1 81 ? -1.994 -4.231 5.198 1.00 98.69 81 ALA A N 1
ATOM 658 C CA . ALA A 1 81 ? -0.651 -4.241 5.780 1.00 98.69 81 ALA A CA 1
ATOM 659 C C . ALA A 1 81 ? 0.234 -5.341 5.163 1.00 98.69 81 ALA A C 1
ATOM 661 O O . ALA A 1 81 ? 1.395 -5.101 4.841 1.00 98.69 81 ALA A O 1
ATOM 662 N N . ALA A 1 82 ? -0.314 -6.540 4.955 1.00 98.75 82 ALA A N 1
ATOM 663 C CA . ALA A 1 82 ? 0.398 -7.633 4.306 1.00 98.75 82 ALA A CA 1
ATOM 664 C C . ALA A 1 82 ? 0.777 -7.283 2.860 1.00 98.75 82 ALA A C 1
ATOM 666 O O . ALA A 1 82 ? 1.900 -7.575 2.458 1.00 98.75 82 ALA A O 1
ATOM 667 N N . SER A 1 83 ? -0.098 -6.600 2.112 1.00 98.62 83 SER A N 1
ATOM 668 C CA . SER A 1 83 ? 0.210 -6.108 0.764 1.00 98.62 83 SER A CA 1
ATOM 669 C C . SER A 1 83 ? 1.409 -5.158 0.746 1.00 98.62 83 SER A C 1
ATOM 671 O O . SER A 1 83 ? 2.267 -5.290 -0.119 1.00 98.62 83 SER A O 1
ATOM 673 N N . GLY A 1 84 ? 1.527 -4.243 1.714 1.00 98.69 84 GLY A N 1
ATOM 674 C CA . GLY A 1 84 ? 2.681 -3.340 1.784 1.00 98.69 84 GLY A CA 1
ATOM 675 C C . GLY A 1 84 ? 3.988 -4.032 2.160 1.00 98.69 84 GLY A C 1
ATOM 676 O O . GLY A 1 84 ? 5.030 -3.742 1.571 1.00 98.69 84 GLY A O 1
ATOM 677 N N . VAL A 1 85 ? 3.943 -5.007 3.072 1.00 98.88 85 VAL A N 1
ATOM 678 C CA . VAL A 1 85 ? 5.110 -5.862 3.351 1.00 98.88 85 VAL A CA 1
ATOM 679 C C . VAL A 1 85 ? 5.498 -6.666 2.106 1.00 98.88 85 VAL A C 1
ATOM 681 O O . VAL A 1 85 ? 6.684 -6.765 1.787 1.00 98.88 85 VAL A O 1
ATOM 684 N N . PHE A 1 86 ? 4.514 -7.213 1.388 1.00 98.56 86 PHE A N 1
ATOM 685 C CA . PHE A 1 86 ? 4.728 -7.947 0.144 1.00 98.56 86 PHE A CA 1
ATOM 686 C C . PHE A 1 86 ? 5.386 -7.072 -0.931 1.00 98.56 86 PHE A C 1
ATOM 688 O O . PHE A 1 86 ? 6.429 -7.470 -1.443 1.00 98.56 86 PHE A O 1
ATOM 695 N N . ALA A 1 87 ? 4.851 -5.874 -1.196 1.00 98.25 87 ALA A N 1
ATOM 696 C CA . ALA A 1 87 ? 5.406 -4.917 -2.155 1.00 98.25 87 ALA A CA 1
ATOM 697 C C . ALA A 1 87 ? 6.879 -4.607 -1.844 1.00 98.25 87 ALA A C 1
ATOM 699 O O . ALA A 1 87 ? 7.766 -4.850 -2.661 1.00 98.25 87 ALA A O 1
ATOM 700 N N . PHE A 1 88 ? 7.187 -4.185 -0.613 1.00 98.69 88 PHE A N 1
ATOM 701 C CA . PHE A 1 88 ? 8.577 -3.944 -0.218 1.00 98.69 88 PHE A CA 1
ATOM 702 C C . PHE A 1 88 ? 9.474 -5.173 -0.440 1.00 98.69 88 PHE A C 1
ATOM 704 O O . PHE A 1 88 ? 10.579 -5.050 -0.973 1.00 98.69 88 PHE A O 1
ATOM 711 N N . SER A 1 89 ? 9.007 -6.360 -0.046 1.00 98.56 89 SER A N 1
ATOM 712 C CA . SER A 1 89 ? 9.805 -7.588 -0.113 1.00 98.56 89 SER A CA 1
ATOM 713 C C . SER A 1 89 ? 10.107 -8.001 -1.551 1.00 98.56 89 SER A C 1
ATOM 715 O O . SER A 1 89 ? 11.250 -8.333 -1.864 1.00 98.56 89 SER A O 1
ATOM 717 N N . ILE A 1 90 ? 9.105 -7.967 -2.434 1.00 97.75 90 ILE A N 1
ATOM 718 C CA . ILE A 1 90 ? 9.267 -8.427 -3.813 1.00 97.75 90 ILE A CA 1
ATOM 719 C C . ILE A 1 90 ? 10.134 -7.462 -4.627 1.00 97.75 90 ILE A C 1
ATOM 721 O O . ILE A 1 90 ? 11.019 -7.905 -5.359 1.00 97.75 90 ILE A O 1
ATOM 725 N N . HIS A 1 91 ? 9.987 -6.150 -4.422 1.00 97.69 91 HIS A N 1
ATOM 726 C CA . HIS A 1 91 ? 10.847 -5.166 -5.080 1.00 97.69 91 HIS A CA 1
ATOM 727 C C . HIS A 1 91 ? 12.272 -5.197 -4.542 1.00 97.69 91 HIS A C 1
ATOM 729 O O . HIS A 1 91 ? 13.215 -5.146 -5.327 1.00 97.69 91 HIS A O 1
ATOM 735 N N . SER A 1 92 ? 12.451 -5.384 -3.231 1.00 97.81 92 SER A N 1
ATOM 736 C CA . SER A 1 92 ? 13.781 -5.615 -2.661 1.00 97.81 92 SER A CA 1
ATOM 737 C C . SER A 1 92 ? 14.437 -6.851 -3.275 1.00 97.81 92 SER A C 1
ATOM 739 O O . SER A 1 92 ? 15.601 -6.793 -3.661 1.00 97.81 92 SER A O 1
ATOM 741 N N . TYR A 1 93 ? 13.691 -7.950 -3.435 1.00 97.56 93 TYR A N 1
ATOM 742 C CA . TYR A 1 93 ? 14.189 -9.145 -4.113 1.00 97.56 93 TYR A CA 1
ATOM 743 C C . TYR A 1 93 ? 14.632 -8.838 -5.550 1.00 97.56 93 TYR A C 1
ATOM 745 O O . TYR A 1 93 ? 15.750 -9.191 -5.921 1.00 97.56 93 TYR A O 1
ATOM 753 N N . PHE A 1 94 ? 13.818 -8.148 -6.351 1.00 96.12 94 PHE A N 1
ATOM 754 C CA . PHE A 1 94 ? 14.194 -7.802 -7.724 1.00 96.12 94 PHE A CA 1
ATOM 755 C C . PHE A 1 94 ? 15.433 -6.902 -7.791 1.00 96.12 94 PHE A C 1
ATOM 757 O O . PHE A 1 94 ? 16.364 -7.214 -8.536 1.00 96.12 94 PHE A O 1
ATOM 764 N N . ILE A 1 95 ? 15.486 -5.844 -6.980 1.00 96.56 95 ILE A N 1
ATOM 765 C CA . ILE A 1 95 ? 16.616 -4.904 -6.932 1.00 96.56 95 ILE A CA 1
ATOM 766 C C . ILE A 1 95 ? 17.908 -5.628 -6.533 1.00 96.56 95 ILE A C 1
ATOM 768 O O . ILE A 1 95 ? 18.941 -5.466 -7.183 1.00 96.56 95 ILE A O 1
ATOM 772 N N . LEU A 1 96 ? 17.853 -6.491 -5.513 1.00 97.19 96 LEU A N 1
ATOM 773 C CA . LEU A 1 96 ? 19.007 -7.285 -5.074 1.00 97.19 96 LEU A CA 1
ATOM 774 C C . LEU A 1 96 ? 19.490 -8.285 -6.138 1.00 97.19 96 LEU A C 1
ATOM 776 O O . LEU A 1 96 ? 20.653 -8.677 -6.115 1.00 97.19 96 LEU A O 1
ATOM 780 N N . ASN A 1 97 ? 18.632 -8.665 -7.089 1.00 96.81 97 ASN A N 1
ATOM 781 C CA . ASN A 1 97 ? 18.984 -9.495 -8.245 1.00 96.81 97 ASN A CA 1
ATOM 782 C C . ASN A 1 97 ? 19.394 -8.670 -9.484 1.00 96.81 97 ASN A C 1
ATOM 784 O O . ASN A 1 97 ? 19.465 -9.206 -10.590 1.00 96.81 97 ASN A O 1
ATOM 788 N N . GLY A 1 98 ? 19.684 -7.374 -9.319 1.00 95.62 98 GLY A N 1
ATOM 789 C CA . GLY A 1 98 ? 20.238 -6.515 -10.368 1.00 95.62 98 GLY A CA 1
ATOM 790 C C . GLY A 1 98 ? 19.204 -5.839 -11.269 1.00 95.62 98 GLY A C 1
ATOM 791 O O . GLY A 1 98 ? 19.580 -5.265 -12.291 1.00 95.62 98 GLY A O 1
ATOM 792 N N . ARG A 1 99 ? 17.914 -5.889 -10.913 1.00 94.75 99 ARG A N 1
ATOM 793 C CA . ARG A 1 99 ? 16.870 -5.094 -11.576 1.00 94.75 99 ARG A CA 1
ATOM 794 C C . ARG A 1 99 ? 17.026 -3.616 -11.223 1.00 94.75 99 ARG A C 1
ATOM 796 O O . ARG A 1 99 ? 17.385 -3.269 -10.099 1.00 94.75 99 ARG A O 1
ATOM 803 N N . THR A 1 100 ? 16.773 -2.748 -12.195 1.00 95.62 100 THR A N 1
ATOM 804 C CA . THR A 1 100 ? 16.927 -1.288 -12.053 1.00 95.62 100 THR A CA 1
ATOM 805 C C . THR A 1 100 ? 15.594 -0.576 -11.838 1.00 95.62 100 THR A C 1
ATOM 807 O O . THR A 1 100 ? 15.561 0.602 -11.484 1.00 95.62 100 THR A O 1
ATOM 810 N N . GLU A 1 101 ? 14.491 -1.280 -12.049 1.00 96.81 101 GLU A N 1
ATOM 811 C CA . GLU A 1 101 ? 13.133 -0.841 -11.774 1.00 96.81 101 GLU A CA 1
ATOM 812 C C . GLU A 1 101 ? 12.991 -0.478 -10.286 1.00 96.81 101 GLU A C 1
ATOM 814 O O . GLU A 1 101 ? 13.580 -1.123 -9.418 1.00 96.81 101 GLU A O 1
ATOM 819 N N . PHE A 1 102 ? 12.236 0.584 -9.988 1.00 96.69 102 PHE A N 1
ATOM 820 C CA . PHE A 1 102 ? 12.022 1.107 -8.628 1.00 96.69 102 PHE A CA 1
ATOM 821 C C . PHE A 1 102 ? 13.284 1.558 -7.862 1.00 96.69 102 PHE A C 1
ATOM 823 O O . PHE A 1 102 ? 13.219 1.792 -6.657 1.00 96.69 102 PHE A O 1
ATOM 830 N N . THR A 1 103 ? 14.427 1.747 -8.531 1.00 97.31 103 THR A N 1
ATOM 831 C CA . THR A 1 103 ? 15.659 2.265 -7.889 1.00 97.31 103 THR A CA 1
ATOM 832 C C . THR A 1 103 ? 15.725 3.793 -7.809 1.00 97.31 103 THR A C 1
ATOM 834 O O . THR A 1 103 ? 16.652 4.347 -7.217 1.00 97.31 103 THR A O 1
ATOM 837 N N . GLN A 1 104 ? 14.743 4.498 -8.381 1.00 97.69 104 GLN A N 1
ATOM 838 C CA . GLN A 1 104 ? 14.673 5.955 -8.291 1.00 97.69 104 GLN A CA 1
ATOM 839 C C . GLN A 1 104 ? 14.462 6.395 -6.833 1.00 97.69 104 GLN A C 1
ATOM 841 O O . GLN A 1 104 ? 13.746 5.716 -6.092 1.00 97.69 104 GLN A O 1
ATOM 846 N N . PRO A 1 105 ? 15.015 7.549 -6.406 1.00 98.06 105 PRO A N 1
ATOM 847 C CA . PRO A 1 105 ? 14.929 7.982 -5.010 1.00 98.06 105 PRO A CA 1
ATOM 848 C C . PRO A 1 105 ? 13.495 8.050 -4.469 1.00 98.06 105 PRO A C 1
ATOM 850 O O . PRO A 1 105 ? 13.248 7.658 -3.331 1.00 98.06 105 PRO A O 1
ATOM 853 N N . ALA A 1 106 ? 12.544 8.507 -5.291 1.00 98.19 106 ALA A N 1
ATOM 854 C CA . ALA A 1 106 ? 11.134 8.577 -4.917 1.00 98.19 106 ALA A CA 1
ATOM 855 C C . ALA A 1 106 ? 10.507 7.182 -4.736 1.00 98.19 106 ALA A C 1
ATOM 857 O O . ALA A 1 106 ? 9.836 6.960 -3.732 1.00 98.19 106 ALA A O 1
ATOM 858 N N . SER A 1 107 ? 10.771 6.239 -5.646 1.00 98.06 107 SER A N 1
ATOM 859 C CA . SER A 1 107 ? 10.291 4.851 -5.566 1.00 98.06 107 SER A CA 1
ATOM 860 C C . SER A 1 107 ? 10.834 4.134 -4.328 1.00 98.06 107 SER A C 1
ATOM 862 O O . SER A 1 107 ? 10.078 3.517 -3.579 1.00 98.06 107 SER A O 1
ATOM 864 N N . LEU A 1 108 ? 12.134 4.276 -4.047 1.00 98.50 108 LEU A N 1
ATOM 865 C CA . LEU A 1 108 ? 12.757 3.701 -2.852 1.00 98.50 108 LEU A CA 1
ATOM 866 C C . LEU A 1 108 ? 12.170 4.289 -1.566 1.00 98.50 108 LEU A C 1
ATOM 868 O O . LEU A 1 108 ? 11.832 3.545 -0.644 1.00 98.50 108 LEU A O 1
ATOM 872 N N . ALA A 1 109 ? 12.017 5.615 -1.505 1.00 98.62 109 ALA A N 1
ATOM 873 C CA . ALA A 1 109 ? 11.392 6.273 -0.364 1.00 98.62 109 ALA A CA 1
ATOM 874 C C . ALA A 1 109 ? 9.950 5.783 -0.166 1.00 98.62 109 ALA A C 1
ATOM 876 O O . ALA A 1 109 ? 9.563 5.459 0.956 1.00 98.62 109 ALA A O 1
ATOM 877 N N . LEU A 1 110 ? 9.181 5.668 -1.252 1.00 98.75 110 LEU A N 1
ATOM 878 C CA . LEU A 1 110 ? 7.812 5.169 -1.227 1.00 98.75 110 LEU A CA 1
ATOM 879 C C . LEU A 1 110 ? 7.739 3.741 -0.668 1.00 98.75 110 LEU A C 1
ATOM 881 O O . LEU A 1 110 ? 6.972 3.506 0.263 1.00 98.75 110 LEU A O 1
ATOM 885 N N . LEU A 1 111 ? 8.577 2.817 -1.149 1.00 98.62 111 LEU A N 1
ATOM 886 C CA . LEU A 1 111 ? 8.626 1.432 -0.661 1.00 98.62 111 LEU A CA 1
ATOM 887 C C . LEU A 1 111 ? 8.981 1.349 0.832 1.00 98.62 111 LEU A C 1
ATOM 889 O O . LEU A 1 111 ? 8.346 0.607 1.583 1.00 98.62 111 LEU A O 1
ATOM 893 N N . VAL A 1 112 ? 9.967 2.128 1.289 1.00 98.75 112 VAL A N 1
ATOM 894 C CA . VAL A 1 112 ? 10.356 2.165 2.710 1.00 98.75 112 VAL A CA 1
ATOM 895 C C . VAL A 1 112 ? 9.221 2.714 3.578 1.00 98.75 112 VAL A C 1
ATOM 897 O O . VAL A 1 112 ? 8.925 2.153 4.635 1.00 98.75 112 VAL A O 1
ATOM 900 N N . ILE A 1 113 ? 8.550 3.782 3.137 1.00 98.81 113 ILE A N 1
ATOM 901 C CA . ILE A 1 113 ? 7.412 4.358 3.864 1.00 98.81 113 ILE A CA 1
ATOM 902 C C . ILE A 1 113 ? 6.245 3.360 3.908 1.00 98.81 113 ILE A C 1
ATOM 904 O O . ILE A 1 113 ? 5.664 3.171 4.977 1.00 98.81 113 ILE A O 1
ATOM 908 N N . ILE A 1 114 ? 5.943 2.674 2.798 1.00 98.88 114 ILE A N 1
ATOM 909 C CA . ILE A 1 114 ? 4.932 1.604 2.740 1.00 98.88 114 ILE A CA 1
ATOM 910 C C . ILE A 1 114 ? 5.230 0.520 3.775 1.00 98.88 114 ILE A C 1
ATOM 912 O O . ILE A 1 114 ? 4.323 0.128 4.514 1.00 98.88 114 ILE A O 1
ATOM 916 N N . LEU A 1 115 ? 6.484 0.063 3.873 1.00 98.88 115 LEU A N 1
ATOM 917 C CA . LEU A 1 115 ? 6.882 -0.941 4.859 1.00 98.88 115 LEU A CA 1
ATOM 918 C C . LEU A 1 115 ? 6.615 -0.449 6.286 1.00 98.88 115 LEU A C 1
ATOM 920 O O . LEU A 1 115 ? 5.949 -1.139 7.057 1.00 98.88 115 LEU A O 1
ATOM 924 N N . ILE A 1 116 ? 7.103 0.744 6.636 1.00 98.81 116 ILE A N 1
ATOM 925 C CA . ILE A 1 116 ? 6.951 1.305 7.986 1.00 98.81 116 ILE A CA 1
ATOM 926 C C . ILE A 1 116 ? 5.468 1.435 8.346 1.00 98.81 116 ILE A C 1
ATOM 928 O O . ILE A 1 116 ? 5.036 0.940 9.389 1.00 98.81 116 ILE A O 1
ATOM 932 N N . VAL A 1 117 ? 4.673 2.057 7.474 1.00 98.81 117 VAL A N 1
ATOM 933 C CA . VAL A 1 117 ? 3.237 2.269 7.701 1.00 98.81 117 VAL A CA 1
ATOM 934 C C . VAL A 1 117 ? 2.497 0.936 7.807 1.00 98.81 117 VAL A C 1
ATOM 936 O O . VAL A 1 117 ? 1.657 0.772 8.693 1.00 98.81 117 VAL A O 1
ATOM 939 N N . SER A 1 118 ? 2.847 -0.047 6.978 1.00 98.75 118 SER A N 1
ATOM 940 C CA . SER A 1 118 ? 2.244 -1.380 7.014 1.00 98.75 118 SER A CA 1
ATOM 941 C C . SER A 1 118 ? 2.567 -2.146 8.293 1.00 98.75 118 SER A C 1
ATOM 943 O O . SER A 1 118 ? 1.670 -2.759 8.872 1.00 98.75 118 SER A O 1
ATOM 945 N N . LEU A 1 119 ? 3.804 -2.074 8.793 1.00 98.69 119 LEU A N 1
ATOM 946 C CA . LEU A 1 119 ? 4.177 -2.684 10.072 1.00 98.69 119 LEU A CA 1
ATOM 947 C C . LEU A 1 119 ? 3.411 -2.049 11.239 1.00 98.69 119 LEU A C 1
ATOM 949 O O . LEU A 1 119 ? 2.869 -2.766 12.085 1.00 98.69 119 LEU A O 1
ATOM 953 N N . VAL A 1 120 ? 3.297 -0.716 11.256 1.00 98.38 120 VAL A N 1
ATOM 954 C CA . VAL A 1 120 ? 2.505 0.004 12.266 1.00 98.38 120 VAL A CA 1
ATOM 955 C C . VAL A 1 120 ? 1.029 -0.394 12.175 1.00 98.38 120 VAL A C 1
ATOM 957 O O . VAL A 1 120 ? 0.418 -0.717 13.193 1.00 98.38 120 VAL A O 1
ATOM 960 N N . GLN A 1 121 ? 0.454 -0.443 10.971 1.00 98.38 121 GLN A N 1
ATOM 961 C CA . GLN A 1 121 ? -0.935 -0.855 10.760 1.00 98.38 121 GLN A CA 1
ATOM 962 C C . GLN A 1 121 ? -1.192 -2.290 11.212 1.00 98.38 121 GLN A C 1
ATOM 964 O O . GLN A 1 121 ? -2.178 -2.538 11.906 1.00 98.38 121 GLN A O 1
ATOM 969 N N . GLY A 1 122 ? -0.305 -3.224 10.865 1.00 97.81 122 GLY A N 1
ATOM 970 C CA . GLY A 1 122 ? -0.398 -4.617 11.290 1.00 97.81 122 GLY A CA 1
ATOM 971 C C . GLY A 1 122 ? -0.368 -4.749 12.811 1.00 97.81 122 GLY A C 1
ATOM 972 O O . GLY A 1 122 ? -1.247 -5.380 13.398 1.00 97.81 122 GLY A O 1
ATOM 973 N N . PHE A 1 123 ? 0.579 -4.077 13.469 1.00 97.19 123 PHE A N 1
ATOM 974 C CA . PHE A 1 123 ? 0.675 -4.060 14.928 1.00 97.19 123 PHE A CA 1
ATOM 975 C C . PHE A 1 123 ? -0.589 -3.490 15.594 1.00 97.19 123 PHE A C 1
ATOM 977 O O . PHE A 1 123 ? -1.130 -4.073 16.538 1.00 97.19 123 PHE A O 1
ATOM 984 N N . VAL A 1 124 ? -1.112 -2.371 15.086 1.00 95.56 124 VAL A N 1
ATOM 985 C CA . VAL A 1 124 ? -2.341 -1.746 15.602 1.00 95.56 124 VAL A CA 1
ATOM 986 C C . VAL A 1 124 ? -3.555 -2.659 15.401 1.00 95.56 124 VAL A C 1
ATOM 988 O O . VAL A 1 124 ? -4.371 -2.810 16.311 1.00 95.56 124 VAL A O 1
ATOM 991 N N . ALA A 1 125 ? -3.668 -3.305 14.240 1.00 94.56 125 ALA A N 1
ATOM 992 C CA . ALA A 1 125 ? -4.772 -4.209 13.930 1.00 94.56 125 ALA A CA 1
ATOM 993 C C . ALA A 1 125 ? -4.777 -5.467 14.819 1.00 94.56 125 ALA A C 1
ATOM 995 O O . ALA A 1 125 ? -5.854 -5.939 15.191 1.00 94.56 125 ALA A O 1
ATOM 996 N N . LEU A 1 126 ? -3.597 -5.986 15.184 1.00 93.50 126 LEU A N 1
ATOM 997 C CA . LEU A 1 126 ? -3.449 -7.130 16.093 1.00 93.50 126 LEU A CA 1
ATOM 998 C C . LEU A 1 126 ? -3.664 -6.755 17.563 1.00 93.50 126 LEU A C 1
ATOM 1000 O O . LEU A 1 126 ? -4.250 -7.532 18.313 1.00 93.50 126 LEU A O 1
ATOM 1004 N N . SER A 1 127 ? -3.212 -5.571 17.980 1.00 89.44 127 SER A N 1
ATOM 1005 C CA . SER A 1 127 ? -3.338 -5.113 19.372 1.00 89.44 127 SER A CA 1
ATOM 1006 C C . SER A 1 127 ? -4.753 -4.660 19.738 1.00 89.44 127 SER A C 1
ATOM 1008 O O . SER A 1 127 ? -5.128 -4.710 20.909 1.00 89.44 127 SER A O 1
ATOM 1010 N N . LYS A 1 128 ? -5.555 -4.220 18.760 1.00 72.62 128 LYS A N 1
ATOM 1011 C CA . LYS A 1 128 ? -6.913 -3.706 18.983 1.00 72.62 128 LYS A CA 1
ATOM 1012 C C . LYS A 1 128 ? -7.882 -4.250 17.934 1.00 72.62 128 LYS A C 1
ATOM 1014 O O . LYS A 1 128 ? -8.081 -3.643 16.879 1.00 72.62 128 LYS A O 1
ATOM 1019 N N . LYS A 1 129 ? -8.533 -5.373 18.247 1.00 67.56 129 LYS A N 1
ATOM 1020 C CA . LYS A 1 129 ? -9.583 -5.953 17.397 1.00 67.56 129 LYS A CA 1
ATOM 1021 C C . LYS A 1 129 ? -10.765 -4.979 17.268 1.00 67.56 129 LYS A C 1
ATOM 1023 O O . LYS A 1 129 ? -11.094 -4.287 18.232 1.00 67.56 129 LYS A O 1
ATOM 1028 N N . TYR A 1 130 ? -11.386 -4.904 16.088 1.00 62.59 130 TYR A N 1
ATOM 1029 C CA . TYR A 1 130 ? -12.691 -4.241 15.963 1.00 62.59 130 TYR A CA 1
ATOM 1030 C C . TYR A 1 130 ? -13.717 -5.100 16.721 1.00 62.59 130 TYR A C 1
ATOM 1032 O O . TYR A 1 130 ? -13.741 -6.323 16.552 1.00 62.59 130 TYR A O 1
ATOM 1040 N N . SER A 1 131 ? -14.474 -4.468 17.619 1.00 54.88 131 SER A N 1
ATOM 1041 C CA . SER A 1 131 ? -15.438 -5.096 18.531 1.00 54.88 131 SER A CA 1
ATOM 1042 C C . SER A 1 131 ? -16.838 -4.582 18.261 1.00 54.88 131 SER A C 1
ATOM 1044 O O . SER A 1 131 ? -16.970 -3.335 18.310 1.00 54.88 131 SER A O 1
#

Radius of gyration: 15.92 Å; Cα contacts (8 Å, |Δi|>4): 117; chains: 1; bounding box: 38×23×48 Å

Secondary structure (DSSP, 8-state):
--HHHHHHHHHHHHHHHHHHHHHHHHHHHHHHTTHHHHTT-TTHHHHHHHHHHHHHHHHHHHHHHHHTT-TTHHHHHHHHHHHHHHHHHHHHHHHHTT--TT-SHHHHHHHHHHHHHHHHHHHHHHHS---

Foldseek 3Di:
DDPVVVVLLVVLLVLLVVLLVLVLVLLVLCLVVQVCVVVVPPPGPVVSVVVSVVVNVLSVVLSVCSNVLHQCVLVSLLVSLVVLVVQLVVVVVCVVVPDPRLVDPVSVVSSVVSNVSSVVSNVSSVVDPRD

pLDDT: mean 94.91, std 7.78, range [54.88, 98.88]

Mean predicted aligned error: 3.33 Å

Solvent-accessible surface area (backbone atoms only — not comparable to full-atom values): 6938 Å² total; per-residue (Å²): 134,56,71,70,56,52,53,56,48,54,49,52,41,51,49,51,52,50,46,52,53,47,52,53,52,44,52,55,51,34,60,74,64,42,42,38,69,80,72,65,47,73,72,45,69,65,46,49,51,54,53,50,52,51,51,50,52,54,51,51,52,30,48,51,26,43,68,69,49,33,90,56,18,35,60,34,41,38,51,57,16,48,51,27,45,47,52,36,50,54,51,50,52,43,40,75,71,71,47,70,70,66,68,48,71,67,47,44,51,50,38,54,51,33,32,54,49,16,53,51,41,34,51,50,32,71,76,52,67,57,119

Nearest PDB structures (foldseek):
  7m69-assembly1_A  TM=5.349E-01  e=5.072E+00  Saccharomyces cerevisiae S288C
  3kaw-assembly1_A  TM=5.642E-01  e=9.586E+00  Pseudomonas aeruginosa
  6jx6-assembly1_A  TM=2.553E-01  e=6.271E+00  Homo sapiens